Protein AF-A0A9P7DKX3-F1 (afdb_monomer_lite)

pLDDT: mean 89.13, std 8.33, range [62.81, 97.06]

Radius of gyration: 20.57 Å; chains: 1; bounding box: 40×46×42 Å

Structure (mmCIF, N/CA/C/O backbone):
data_AF-A0A9P7DKX3-F1
#
_entry.id   AF-A0A9P7DKX3-F1
#
loop_
_atom_site.group_PDB
_atom_site.id
_atom_site.type_symbol
_atom_site.label_atom_id
_atom_site.label_alt_id
_atom_site.label_comp_id
_atom_site.label_asym_id
_atom_site.label_entity_id
_atom_site.label_seq_id
_atom_site.pdbx_PDB_ins_code
_atom_site.Cartn_x
_atom_site.Cartn_y
_atom_site.Cartn_z
_atom_site.occupancy
_atom_site.B_iso_or_equiv
_atom_site.auth_seq_id
_atom_site.auth_comp_id
_atom_site.auth_asym_id
_atom_site.auth_atom_id
_atom_site.pdbx_PDB_model_num
ATOM 1 N N . ASN A 1 1 ? -0.852 21.296 -3.190 1.00 62.97 1 ASN A N 1
ATOM 2 C CA . ASN A 1 1 ? 0.122 20.960 -2.137 1.00 62.97 1 ASN A CA 1
ATOM 3 C C . ASN A 1 1 ? 0.884 19.733 -2.624 1.00 62.97 1 ASN A C 1
ATOM 5 O O . ASN A 1 1 ? 0.233 18.725 -2.840 1.00 62.97 1 ASN A O 1
ATOM 9 N N . TRP A 1 2 ? 2.181 19.832 -2.936 1.00 81.19 2 TRP A N 1
ATOM 10 C CA . TRP A 1 2 ? 2.986 18.700 -3.436 1.00 81.19 2 TRP A CA 1
ATOM 11 C C . TRP A 1 2 ? 3.863 18.171 -2.302 1.00 81.19 2 TRP A C 1
ATOM 13 O O . TRP A 1 2 ? 5.049 18.480 -2.215 1.00 81.19 2 TRP A O 1
ATOM 23 N N . THR A 1 3 ? 3.241 17.434 -1.389 1.00 89.62 3 THR A N 1
ATOM 24 C CA . THR A 1 3 ? 3.899 16.808 -0.237 1.00 89.62 3 THR A CA 1
ATOM 25 C C . THR A 1 3 ? 4.079 15.308 -0.478 1.00 89.62 3 THR A C 1
ATOM 27 O O . THR A 1 3 ? 3.500 14.748 -1.406 1.00 89.62 3 THR A O 1
ATOM 30 N N . ARG A 1 4 ? 4.908 14.650 0.342 1.00 89.44 4 ARG 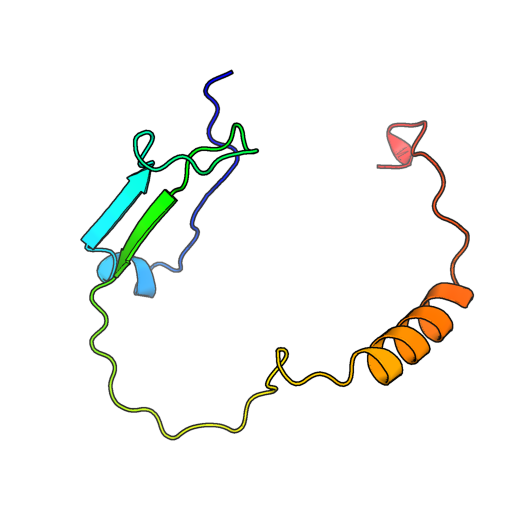A N 1
ATOM 31 C CA . ARG A 1 4 ? 5.187 13.203 0.269 1.00 89.44 4 ARG A CA 1
ATOM 32 C C . ARG A 1 4 ? 4.693 12.481 1.535 1.00 89.44 4 ARG A C 1
ATOM 34 O O . ARG A 1 4 ? 5.520 12.071 2.347 1.00 89.44 4 ARG A O 1
ATOM 41 N N . PRO A 1 5 ? 3.369 12.401 1.767 1.00 92.62 5 PRO A N 1
ATOM 42 C CA . PRO A 1 5 ? 2.833 11.723 2.948 1.00 92.62 5 PRO A CA 1
ATOM 43 C C . PRO A 1 5 ? 2.977 10.196 2.851 1.00 92.62 5 PRO A C 1
ATOM 45 O O . PRO A 1 5 ? 3.216 9.532 3.858 1.00 92.62 5 PRO A O 1
ATOM 48 N N . ASP A 1 6 ? 2.885 9.650 1.638 1.00 93.94 6 ASP A N 1
ATOM 49 C CA . ASP A 1 6 ? 2.973 8.216 1.377 1.00 93.94 6 ASP A CA 1
ATOM 50 C C . ASP A 1 6 ? 4.436 7.771 1.262 1.00 93.94 6 ASP A C 1
ATOM 52 O O . ASP A 1 6 ? 5.256 8.446 0.635 1.00 93.94 6 ASP A O 1
ATOM 56 N N . ASN A 1 7 ? 4.773 6.629 1.867 1.00 94.75 7 ASN A N 1
ATOM 57 C CA . ASN A 1 7 ? 6.135 6.099 1.918 1.00 94.75 7 ASN A CA 1
ATOM 58 C C . ASN A 1 7 ? 6.128 4.568 1.805 1.00 94.75 7 ASN A C 1
ATOM 60 O O . ASN A 1 7 ? 5.220 3.904 2.306 1.00 94.75 7 ASN A O 1
ATOM 64 N N . VAL A 1 8 ? 7.168 4.006 1.185 1.00 94.69 8 VAL A N 1
ATOM 65 C CA . VAL A 1 8 ? 7.425 2.559 1.153 1.00 94.69 8 VAL A CA 1
ATOM 66 C C . VAL A 1 8 ? 8.616 2.279 2.061 1.00 94.69 8 VAL A C 1
ATOM 68 O O . VAL A 1 8 ? 9.737 2.683 1.762 1.00 94.69 8 VAL A O 1
ATOM 71 N N . PHE A 1 9 ? 8.371 1.601 3.181 1.00 94.94 9 PHE A N 1
ATOM 72 C CA . PHE A 1 9 ? 9.411 1.216 4.133 1.00 94.94 9 PHE A CA 1
ATOM 73 C C . PHE A 1 9 ? 9.823 -0.236 3.911 1.00 94.94 9 PHE A C 1
ATOM 75 O O . PHE A 1 9 ? 8.981 -1.097 3.655 1.00 94.94 9 PHE A O 1
ATOM 82 N N . CYS A 1 10 ? 11.115 -0.521 4.043 1.00 93.62 10 CYS A N 1
ATOM 83 C CA . CYS A 1 10 ? 11.636 -1.875 3.943 1.00 93.62 10 CYS A CA 1
ATOM 84 C C . CYS A 1 10 ? 12.781 -2.100 4.937 1.00 93.62 10 CYS A C 1
ATOM 86 O O . CYS A 1 10 ? 13.362 -1.153 5.471 1.00 93.62 10 CYS A O 1
ATOM 88 N N . THR A 1 11 ? 13.082 -3.366 5.218 1.00 93.62 11 THR A N 1
ATOM 89 C CA . THR A 1 11 ? 14.273 -3.740 5.988 1.00 93.62 11 THR A CA 1
ATOM 90 C C . THR A 1 11 ? 15.518 -3.620 5.113 1.00 93.62 11 THR A C 1
ATOM 92 O O . THR A 1 11 ? 15.424 -3.739 3.893 1.00 93.62 11 THR A O 1
ATOM 95 N N . SER A 1 12 ? 16.701 -3.478 5.721 1.00 91.62 12 SER A N 1
ATOM 96 C CA . SER A 1 12 ? 17.971 -3.418 4.977 1.00 91.62 12 SER A CA 1
ATOM 97 C C . SER A 1 12 ? 18.167 -4.612 4.038 1.00 91.62 12 SER A C 1
ATOM 99 O O . SER A 1 12 ? 18.635 -4.431 2.928 1.00 91.62 12 SER A O 1
ATOM 101 N N . HIS A 1 13 ? 17.727 -5.809 4.441 1.00 87.81 13 HIS A N 1
ATOM 102 C CA . HIS A 1 13 ? 17.771 -7.008 3.597 1.00 87.81 13 HIS A CA 1
ATOM 103 C C . HIS A 1 13 ? 16.924 -6.882 2.321 1.00 87.81 13 HIS A C 1
ATOM 105 O O . HIS A 1 13 ? 17.259 -7.446 1.290 1.00 87.81 13 HIS A O 1
ATOM 111 N N . THR A 1 14 ? 15.789 -6.188 2.389 1.00 90.62 14 THR A N 1
ATOM 112 C CA . THR A 1 14 ? 14.873 -6.059 1.243 1.00 90.62 14 THR A CA 1
ATOM 113 C C . THR A 1 14 ? 15.296 -4.921 0.317 1.00 90.62 14 THR A C 1
ATOM 115 O O . THR A 1 14 ? 14.901 -4.906 -0.844 1.00 90.62 14 THR A O 1
ATOM 118 N N . LEU A 1 15 ? 16.095 -3.972 0.818 1.00 93.00 15 LEU A N 1
ATOM 119 C CA . LEU A 1 15 ? 16.543 -2.807 0.061 1.00 93.00 15 LEU A CA 1
ATOM 120 C C . LEU A 1 15 ? 17.291 -3.212 -1.213 1.00 93.00 15 LEU A C 1
ATOM 122 O O . LEU A 1 15 ? 17.020 -2.651 -2.270 1.00 93.00 15 LEU A O 1
ATOM 126 N N . ASP A 1 16 ? 18.151 -4.226 -1.120 1.00 91.38 16 ASP A N 1
ATOM 127 C CA . ASP A 1 16 ? 18.948 -4.722 -2.247 1.00 91.38 16 ASP A CA 1
ATOM 128 C C . ASP A 1 16 ? 18.087 -5.317 -3.374 1.00 91.38 16 ASP A C 1
ATOM 130 O O . ASP A 1 16 ? 18.521 -5.375 -4.521 1.00 91.38 16 ASP A O 1
ATOM 134 N N . SER A 1 17 ? 16.847 -5.721 -3.077 1.00 92.75 17 SER A N 1
ATOM 135 C CA . SER A 1 17 ? 15.900 -6.208 -4.082 1.00 92.75 17 SER A CA 1
ATOM 136 C C . SER A 1 17 ? 15.205 -5.083 -4.849 1.00 92.75 17 SER A C 1
ATOM 138 O O . SER A 1 17 ? 14.625 -5.349 -5.896 1.00 92.75 17 SER A O 1
ATOM 140 N N . PHE A 1 18 ? 15.197 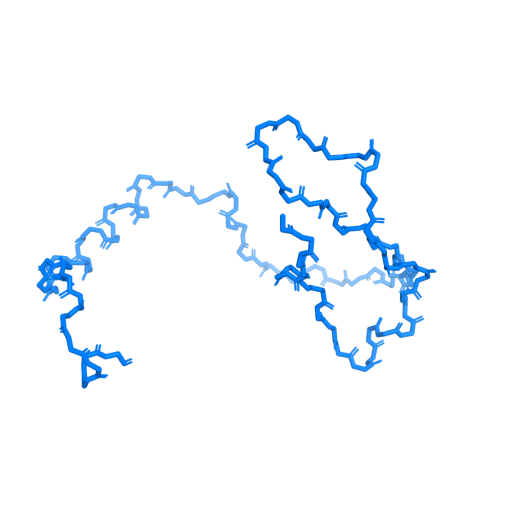-3.834 -4.374 1.00 94.75 18 PHE A N 1
ATOM 141 C CA . PHE A 1 18 ? 14.525 -2.751 -5.099 1.00 94.75 18 PHE A CA 1
ATOM 142 C C . PHE A 1 18 ? 15.334 -2.329 -6.329 1.00 94.75 18 PHE A C 1
ATOM 144 O O . PHE A 1 18 ? 16.437 -1.803 -6.217 1.00 94.75 18 PHE A O 1
ATOM 151 N N . THR A 1 19 ? 14.737 -2.462 -7.511 1.00 95.44 19 THR A N 1
ATOM 152 C CA . THR A 1 19 ? 15.300 -1.946 -8.771 1.00 95.44 19 THR A CA 1
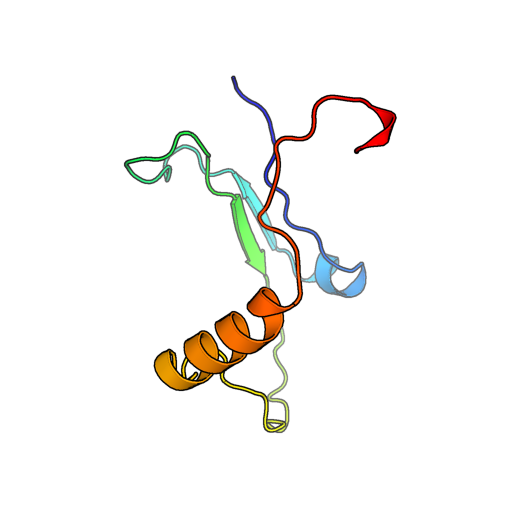ATOM 153 C C . THR A 1 19 ? 14.715 -0.589 -9.159 1.00 95.44 19 THR A C 1
ATOM 155 O O . THR A 1 19 ? 15.328 0.162 -9.916 1.00 95.44 19 THR A O 1
ATOM 158 N N . LEU A 1 20 ? 13.540 -0.246 -8.623 1.00 95.94 20 LEU A N 1
ATOM 159 C CA . LEU A 1 20 ? 12.886 1.049 -8.797 1.00 95.94 20 LEU A CA 1
ATOM 160 C C . LEU A 1 20 ? 11.997 1.343 -7.587 1.00 95.94 20 LEU A C 1
ATOM 162 O O . LEU A 1 20 ? 11.295 0.455 -7.106 1.00 95.94 20 LEU A O 1
ATOM 166 N N . CYS A 1 21 ? 11.968 2.592 -7.134 1.00 96.00 21 CYS A N 1
ATOM 167 C CA . CYS A 1 21 ? 10.954 3.103 -6.215 1.00 96.00 21 CYS A CA 1
ATOM 168 C C . CYS A 1 21 ? 10.757 4.595 -6.492 1.00 96.00 21 CYS A C 1
ATOM 170 O O . CYS A 1 21 ? 11.588 5.409 -6.096 1.00 96.00 21 CYS A O 1
ATOM 172 N N . ASP A 1 22 ? 9.698 4.954 -7.216 1.00 96.44 22 ASP A N 1
ATOM 173 C CA . ASP A 1 22 ? 9.431 6.351 -7.567 1.00 96.44 22 ASP A CA 1
ATOM 174 C C . ASP A 1 22 ? 7.931 6.630 -7.691 1.00 96.44 22 ASP A C 1
ATOM 176 O O . ASP A 1 22 ? 7.108 5.746 -7.936 1.00 96.44 22 ASP A O 1
ATOM 180 N N . THR A 1 23 ? 7.563 7.892 -7.540 1.00 95.06 23 THR A N 1
ATOM 181 C CA . THR A 1 23 ? 6.226 8.382 -7.852 1.00 95.06 23 THR A CA 1
ATOM 182 C C . THR A 1 23 ? 5.993 8.384 -9.359 1.00 95.06 23 THR A C 1
ATOM 184 O O . THR A 1 23 ? 6.873 8.738 -10.138 1.00 95.06 23 THR A O 1
ATOM 187 N N . THR A 1 24 ? 4.784 8.036 -9.803 1.00 93.75 24 THR A N 1
ATOM 188 C CA . THR A 1 24 ? 4.410 8.155 -11.223 1.00 93.75 24 THR A CA 1
ATOM 189 C C . THR A 1 24 ? 3.204 9.084 -11.390 1.00 93.75 24 THR A C 1
ATOM 191 O O . THR A 1 24 ? 2.071 8.606 -11.497 1.00 93.75 24 THR A O 1
ATOM 194 N N . PRO A 1 25 ? 3.413 10.418 -11.452 1.00 92.25 25 PRO A N 1
ATOM 195 C CA . PRO A 1 25 ? 2.328 11.402 -11.566 1.00 92.25 25 PRO A CA 1
ATOM 196 C C . PRO A 1 25 ? 1.390 11.154 -12.750 1.00 92.25 25 PRO A C 1
ATOM 198 O O . PRO A 1 25 ? 0.176 11.294 -12.619 1.00 92.25 25 PRO A O 1
ATOM 201 N N . GLY A 1 26 ? 1.934 10.707 -13.888 1.00 92.81 26 GLY A N 1
ATOM 202 C CA . GLY A 1 26 ? 1.152 10.381 -15.087 1.00 92.81 26 GLY A CA 1
ATOM 203 C C . GLY A 1 26 ? 0.194 9.194 -14.926 1.00 92.81 26 GLY A C 1
ATOM 204 O O . GLY A 1 26 ? -0.633 8.965 -15.800 1.00 92.81 26 GLY A O 1
ATOM 205 N N . ARG A 1 27 ? 0.287 8.442 -13.821 1.00 90.75 27 ARG A N 1
ATOM 206 C CA . ARG A 1 27 ? -0.586 7.303 -13.492 1.00 90.75 27 ARG A CA 1
ATOM 207 C C . ARG A 1 27 ? -1.551 7.599 -12.346 1.00 90.75 27 ARG A C 1
ATOM 209 O O . ARG A 1 27 ? -2.117 6.663 -11.785 1.00 90.75 27 ARG A O 1
ATOM 216 N N . ARG A 1 28 ? -1.734 8.870 -11.975 1.00 93.25 28 ARG A N 1
ATOM 217 C CA . ARG A 1 28 ? -2.680 9.251 -10.923 1.00 93.25 28 ARG A CA 1
ATOM 218 C C . ARG A 1 28 ? -4.096 8.736 -11.254 1.00 93.25 28 ARG A C 1
ATOM 220 O O . ARG A 1 28 ? -4.625 9.111 -12.302 1.00 93.25 28 ARG A O 1
ATOM 227 N N . PRO A 1 29 ? -4.711 7.906 -10.392 1.00 89.88 29 PRO A N 1
ATOM 228 C CA . PRO A 1 29 ? -6.074 7.426 -10.598 1.00 89.88 29 PRO A CA 1
ATOM 229 C C . PRO A 1 29 ? -7.109 8.563 -10.571 1.00 89.88 29 PRO A C 1
ATOM 231 O O . PRO A 1 29 ? -6.855 9.620 -9.986 1.00 89.88 29 PRO A O 1
ATOM 234 N N . PRO A 1 30 ? -8.302 8.362 -11.160 1.00 89.50 30 PRO A N 1
ATOM 235 C CA . PRO A 1 30 ? -9.416 9.272 -10.931 1.00 89.50 30 PRO A CA 1
ATOM 236 C C . PRO A 1 30 ? -9.820 9.261 -9.446 1.00 89.50 30 PRO A C 1
ATOM 238 O O . PRO A 1 30 ? -9.660 8.254 -8.760 1.00 89.50 30 PRO A O 1
ATOM 241 N N . CYS A 1 31 ? -10.373 10.380 -8.967 1.00 92.81 31 CYS A N 1
ATOM 242 C CA . CYS A 1 31 ? -10.928 10.535 -7.612 1.00 92.81 31 CYS A CA 1
ATOM 243 C C . CYS A 1 31 ? -9.915 10.542 -6.446 1.00 92.81 31 CYS A C 1
ATOM 245 O O . CYS A 1 31 ? -10.318 10.366 -5.300 1.00 92.81 31 CYS A O 1
ATOM 247 N N . THR A 1 32 ? -8.630 10.794 -6.702 1.00 90.94 32 THR A N 1
ATOM 248 C CA . THR A 1 32 ? -7.617 11.033 -5.659 1.00 90.94 32 THR A CA 1
ATOM 249 C C . THR A 1 32 ? -6.669 12.161 -6.070 1.00 90.94 32 THR A C 1
ATOM 251 O O . THR A 1 32 ? -6.395 12.355 -7.259 1.00 90.94 32 THR A O 1
ATOM 254 N N . ASP A 1 33 ? -6.188 12.935 -5.100 1.00 91.00 33 ASP A N 1
ATOM 255 C CA . ASP A 1 33 ? -5.133 13.935 -5.277 1.00 91.00 33 ASP A CA 1
ATOM 256 C C . ASP A 1 33 ? -3.727 13.380 -4.980 1.00 91.00 33 ASP A C 1
ATOM 258 O O . ASP A 1 33 ? -2.743 14.002 -5.391 1.00 91.00 33 ASP A O 1
ATOM 262 N N . ASN A 1 34 ? -3.625 12.186 -4.383 1.00 93.12 34 ASN A N 1
ATOM 263 C CA . ASN A 1 34 ? -2.368 11.469 -4.167 1.00 93.12 34 ASN A CA 1
ATOM 264 C C . ASN A 1 34 ? -1.765 10.957 -5.484 1.00 93.12 34 ASN A C 1
ATOM 266 O O . ASN A 1 34 ? -2.465 10.560 -6.418 1.00 93.12 34 ASN A O 1
ATOM 270 N N . VAL A 1 35 ? -0.432 10.908 -5.540 1.00 94.06 35 VAL A N 1
ATOM 271 C CA . VAL A 1 35 ? 0.316 10.284 -6.638 1.00 94.06 35 VAL A CA 1
ATOM 272 C C . VAL A 1 35 ? 0.767 8.886 -6.217 1.00 94.06 35 VAL A C 1
ATOM 274 O O . VAL A 1 35 ? 1.354 8.749 -5.147 1.00 94.06 35 VAL A O 1
ATOM 277 N N . PRO A 1 36 ? 0.562 7.849 -7.048 1.00 95.56 36 PRO A N 1
ATOM 278 C CA . PRO A 1 36 ? 1.011 6.505 -6.711 1.00 95.56 36 PRO A CA 1
ATOM 279 C C . PRO A 1 36 ? 2.540 6.409 -6.672 1.00 95.56 36 PRO A C 1
ATOM 281 O O . PRO A 1 36 ? 3.227 6.946 -7.548 1.00 95.56 36 PRO A O 1
ATOM 284 N N . ILE A 1 37 ? 3.048 5.650 -5.702 1.00 96.00 37 ILE A N 1
ATOM 285 C CA . ILE A 1 37 ? 4.433 5.173 -5.660 1.00 96.00 37 ILE A CA 1
ATOM 286 C C . ILE A 1 37 ? 4.474 3.811 -6.352 1.00 96.00 37 ILE A C 1
ATOM 288 O O . ILE A 1 37 ? 3.724 2.903 -5.997 1.00 96.00 37 ILE A O 1
ATOM 292 N N . TYR A 1 38 ? 5.339 3.679 -7.349 1.00 95.88 38 TYR A N 1
ATOM 293 C CA . TYR A 1 38 ? 5.618 2.431 -8.039 1.00 95.88 38 TYR A CA 1
ATOM 294 C C . TYR A 1 38 ? 6.966 1.897 -7.582 1.00 95.88 38 TYR A C 1
ATOM 296 O O . TYR A 1 38 ? 7.990 2.573 -7.696 1.00 95.88 38 TYR A O 1
ATOM 304 N N . SER A 1 39 ? 6.955 0.656 -7.111 1.00 95.56 39 SER A N 1
ATOM 305 C CA . SER A 1 39 ? 8.156 -0.070 -6.733 1.00 95.56 39 SER A CA 1
ATOM 306 C C . SER A 1 39 ? 8.304 -1.316 -7.589 1.00 95.56 39 SER A C 1
ATOM 308 O O . SER A 1 39 ? 7.337 -2.050 -7.790 1.00 95.56 39 SER A O 1
ATOM 310 N N . THR A 1 40 ? 9.510 -1.553 -8.090 1.00 95.62 40 THR A N 1
ATOM 311 C CA . THR A 1 40 ? 9.877 -2.811 -8.745 1.00 95.62 40 THR A CA 1
ATOM 312 C C . THR A 1 40 ? 10.907 -3.496 -7.872 1.00 95.62 40 THR A C 1
ATOM 314 O O . THR A 1 40 ? 11.892 -2.872 -7.475 1.00 95.62 40 THR A O 1
ATOM 317 N N . LEU A 1 41 ? 10.644 -4.756 -7.541 1.00 94.38 41 LEU A N 1
ATOM 318 C CA . LEU A 1 41 ? 11.545 -5.583 -6.759 1.00 94.38 41 LEU A CA 1
ATOM 319 C C . LEU A 1 41 ? 11.992 -6.757 -7.625 1.00 94.38 41 LEU A C 1
ATOM 321 O O . LEU A 1 41 ? 11.151 -7.443 -8.208 1.00 94.38 41 LEU A O 1
ATOM 325 N N . ASP A 1 42 ? 13.298 -6.970 -7.693 1.00 92.88 42 ASP A N 1
ATOM 326 C CA . ASP A 1 42 ? 13.897 -8.184 -8.221 1.00 92.88 42 ASP A CA 1
ATOM 327 C C . ASP A 1 42 ? 14.024 -9.191 -7.077 1.00 92.88 42 ASP A C 1
ATOM 329 O O . ASP A 1 42 ? 14.819 -9.030 -6.147 1.00 92.88 42 ASP A O 1
ATOM 333 N N . LEU A 1 43 ? 13.134 -10.178 -7.090 1.00 87.81 43 LEU A N 1
ATOM 334 C CA . LEU A 1 43 ? 13.027 -11.178 -6.041 1.00 87.81 43 LEU A CA 1
ATOM 335 C C . LEU A 1 43 ? 13.473 -12.521 -6.603 1.00 87.81 43 LEU A C 1
ATOM 337 O O . LEU A 1 43 ? 12.765 -13.124 -7.412 1.00 87.81 43 LEU A O 1
ATOM 341 N N . ASP A 1 44 ? 14.595 -13.033 -6.103 1.00 78.50 44 ASP A N 1
ATOM 342 C CA . ASP A 1 44 ? 14.980 -14.425 -6.322 1.00 78.50 44 ASP A CA 1
ATOM 343 C C . ASP A 1 44 ? 14.170 -15.321 -5.368 1.00 78.50 44 ASP A C 1
ATOM 345 O O . ASP A 1 44 ? 14.594 -15.696 -4.269 1.00 78.50 44 ASP A O 1
ATOM 349 N N . ILE A 1 45 ? 12.903 -15.556 -5.723 1.00 70.56 45 ILE A N 1
ATOM 350 C CA . ILE A 1 45 ? 11.969 -16.305 -4.879 1.00 70.56 45 ILE A CA 1
ATOM 351 C C . ILE A 1 45 ? 12.283 -17.795 -5.008 1.00 70.56 45 ILE A C 1
ATOM 353 O O . ILE A 1 45 ? 11.728 -18.505 -5.851 1.00 70.56 45 ILE A O 1
ATOM 357 N N . SER A 1 46 ? 13.112 -18.307 -4.101 1.00 69.56 46 SER A N 1
ATOM 358 C CA . SER A 1 46 ? 13.149 -19.745 -3.842 1.00 69.56 46 SER A CA 1
ATOM 359 C C . SER A 1 46 ? 11.759 -20.203 -3.399 1.00 69.56 46 SER A C 1
ATOM 361 O O . SER A 1 46 ? 11.164 -19.635 -2.479 1.00 69.56 46 SER A O 1
ATOM 363 N N . ARG A 1 47 ? 11.211 -21.225 -4.066 1.00 62.81 47 ARG A N 1
ATOM 364 C CA . ARG A 1 47 ? 9.877 -21.759 -3.766 1.00 62.81 47 ARG A CA 1
ATOM 365 C C . ARG A 1 47 ? 9.851 -22.295 -2.332 1.00 62.81 47 ARG A C 1
ATOM 367 O O . ARG A 1 47 ? 10.309 -23.401 -2.064 1.00 62.81 47 ARG A O 1
ATOM 374 N N . SER A 1 48 ? 9.320 -21.489 -1.420 1.00 67.56 48 SER A N 1
ATOM 375 C CA . SER A 1 48 ? 9.145 -21.858 -0.019 1.00 67.56 48 SER A CA 1
ATOM 376 C C . SER A 1 48 ? 8.081 -22.949 0.115 1.00 67.56 48 SER A C 1
ATOM 378 O O . SER A 1 48 ? 7.104 -22.983 -0.640 1.00 67.56 48 SER A O 1
ATOM 380 N N . THR A 1 49 ? 8.256 -23.845 1.086 1.00 72.06 49 THR A N 1
ATOM 381 C CA . THR A 1 49 ? 7.183 -24.736 1.528 1.00 72.06 49 THR A CA 1
ATOM 382 C C . THR A 1 49 ? 6.064 -23.875 2.094 1.00 72.06 49 THR A C 1
ATOM 384 O O . THR A 1 49 ? 6.273 -23.157 3.070 1.00 72.06 49 THR A O 1
ATOM 387 N N . THR A 1 50 ? 4.891 -23.911 1.467 1.00 70.50 50 THR A N 1
ATOM 388 C CA . THR A 1 50 ? 3.743 -23.099 1.867 1.00 70.50 50 THR A CA 1
ATOM 389 C C . THR A 1 50 ? 3.362 -23.409 3.312 1.00 70.50 50 THR A C 1
ATOM 391 O O . THR A 1 50 ? 2.768 -24.446 3.596 1.00 70.50 50 THR A O 1
ATOM 394 N N . THR A 1 51 ? 3.694 -22.518 4.241 1.00 73.94 51 THR A N 1
ATOM 395 C CA . THR A 1 51 ? 3.099 -22.546 5.577 1.00 73.94 51 THR A CA 1
ATOM 396 C C . THR A 1 51 ? 1.642 -22.127 5.438 1.00 73.94 51 THR A C 1
ATOM 398 O O . THR A 1 51 ? 1.347 -21.143 4.758 1.00 73.94 51 THR A O 1
ATOM 401 N N . THR A 1 52 ? 0.718 -22.854 6.064 1.00 79.06 52 THR A N 1
ATOM 402 C CA . THR A 1 52 ? -0.690 -22.445 6.122 1.00 79.06 52 THR A CA 1
ATOM 403 C C . THR A 1 52 ? -0.783 -21.086 6.814 1.00 79.06 52 THR A C 1
ATOM 405 O O . THR A 1 52 ? -0.534 -20.978 8.013 1.00 79.06 52 THR A O 1
ATOM 408 N N . THR A 1 53 ? -1.117 -20.042 6.060 1.00 79.38 53 THR A N 1
ATOM 409 C CA . THR A 1 53 ? -1.379 -18.698 6.583 1.00 79.38 53 THR A CA 1
ATOM 410 C C . THR A 1 53 ? -2.874 -18.407 6.561 1.00 79.38 53 THR A C 1
ATOM 412 O O . THR A 1 53 ? -3.647 -19.050 5.847 1.00 79.38 53 THR A O 1
ATOM 415 N N . PHE A 1 54 ? -3.306 -17.432 7.361 1.00 81.56 54 PHE A N 1
ATOM 416 C CA . PHE A 1 54 ? -4.683 -16.959 7.306 1.00 81.56 54 PHE A CA 1
ATOM 417 C C . PHE A 1 54 ? -4.923 -16.214 5.994 1.00 81.56 54 PHE A C 1
ATOM 419 O O . PHE A 1 54 ? -4.255 -15.224 5.692 1.00 81.56 54 PHE A O 1
ATOM 426 N N . ASN A 1 55 ? -5.914 -16.662 5.226 1.00 83.94 55 ASN A N 1
ATOM 427 C CA . ASN A 1 55 ? -6.396 -15.907 4.083 1.00 83.94 55 ASN A CA 1
ATOM 428 C C . ASN A 1 55 ? -7.382 -14.837 4.564 1.00 83.94 55 ASN A C 1
ATOM 430 O O . ASN A 1 55 ? -8.587 -15.065 4.614 1.00 83.94 55 ASN A O 1
ATOM 434 N N . TYR A 1 56 ? -6.876 -13.651 4.899 1.00 82.00 56 TYR A N 1
ATOM 435 C CA . TYR A 1 56 ? -7.722 -12.533 5.335 1.00 82.00 56 TYR A CA 1
ATOM 436 C C . TYR A 1 56 ? -8.736 -12.077 4.273 1.00 82.00 56 TYR A C 1
ATOM 438 O O . TYR A 1 56 ? -9.703 -11.402 4.614 1.00 82.00 56 TYR A O 1
ATOM 446 N N . ARG A 1 57 ? -8.546 -12.445 2.996 1.00 84.06 57 ARG A N 1
ATOM 447 C CA . ARG A 1 57 ? -9.512 -12.150 1.925 1.00 84.06 57 ARG A CA 1
ATOM 448 C C . ARG A 1 57 ? -10.717 -13.087 1.945 1.00 84.06 57 ARG A C 1
ATOM 450 O O . ARG A 1 57 ? -11.754 -12.717 1.414 1.00 84.06 57 ARG A O 1
ATOM 457 N N . ASP A 1 58 ? -10.570 -14.267 2.541 1.00 89.56 58 ASP A N 1
ATOM 458 C CA . ASP A 1 58 ? -11.612 -15.293 2.671 1.00 89.56 58 ASP A CA 1
ATOM 459 C C . ASP A 1 58 ? -12.228 -15.287 4.081 1.00 89.56 58 ASP A C 1
ATOM 461 O O . ASP A 1 58 ? -12.643 -16.303 4.633 1.00 89.56 58 ASP A O 1
ATOM 465 N N . VAL A 1 59 ? -12.228 -14.115 4.721 1.00 90.94 59 VAL A N 1
ATOM 466 C CA . VAL A 1 59 ? -12.874 -13.936 6.016 1.00 90.94 59 VAL A CA 1
ATOM 467 C C . VAL A 1 59 ? -14.392 -13.940 5.840 1.00 90.94 59 VAL A C 1
ATOM 469 O O . VAL A 1 59 ? -14.944 -13.220 5.007 1.00 90.94 59 VAL A O 1
ATOM 472 N N . ASP A 1 60 ? -15.086 -14.701 6.685 1.00 94.19 60 ASP A N 1
ATOM 473 C CA . ASP A 1 60 ? -16.529 -14.557 6.868 1.00 94.19 60 ASP A CA 1
ATOM 474 C C . ASP A 1 60 ? -16.804 -13.174 7.477 1.00 94.19 60 ASP A C 1
ATOM 476 O O . ASP A 1 60 ? -16.623 -12.939 8.679 1.00 94.19 60 ASP A O 1
ATOM 480 N N . CYS A 1 61 ? -17.187 -12.236 6.611 1.00 92.62 61 CYS A N 1
ATOM 481 C CA . CYS A 1 61 ? -17.379 -10.838 6.971 1.00 92.62 61 CYS A CA 1
ATOM 482 C C . CYS A 1 61 ? -18.488 -10.652 8.009 1.00 9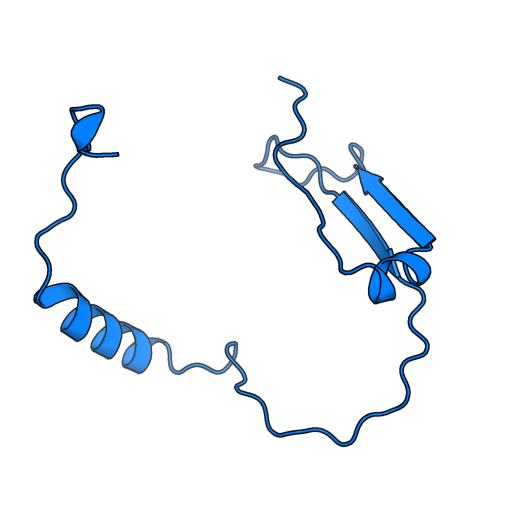2.62 61 CYS A C 1
ATOM 484 O O . CYS A 1 61 ? -18.376 -9.765 8.855 1.00 92.62 61 CYS A O 1
ATOM 486 N N . ASP A 1 62 ? -19.535 -11.472 7.976 1.00 96.50 62 ASP A N 1
ATOM 487 C CA . ASP A 1 62 ? -20.675 -11.321 8.880 1.00 96.50 62 ASP A CA 1
ATOM 488 C C . ASP A 1 62 ? -20.313 -11.817 10.277 1.00 96.50 62 ASP A C 1
ATOM 490 O O . ASP A 1 62 ? -20.524 -11.111 11.271 1.00 96.50 62 ASP A O 1
ATOM 494 N N . LYS A 1 63 ? -19.637 -12.969 10.361 1.00 95.88 63 LYS A N 1
ATOM 495 C CA . LYS A 1 63 ? -19.078 -13.463 11.624 1.00 95.88 63 LYS A CA 1
ATOM 496 C C . LYS A 1 63 ? -18.049 -12.495 12.205 1.00 95.88 63 LYS A C 1
ATOM 498 O O . LYS A 1 63 ? -18.053 -12.251 13.415 1.00 95.88 63 LYS A O 1
ATOM 503 N N . PHE A 1 64 ? -17.173 -11.940 11.367 1.00 94.31 64 PHE A N 1
ATOM 504 C CA . PHE A 1 64 ? -16.181 -10.955 11.795 1.00 94.31 64 PHE A CA 1
ATOM 505 C C . PHE A 1 64 ? -16.849 -9.696 12.361 1.00 94.31 64 PHE A C 1
ATOM 507 O O . PHE A 1 64 ? -16.530 -9.294 13.480 1.00 94.31 64 PHE A O 1
ATOM 514 N N . ARG A 1 65 ? -17.820 -9.117 11.643 1.00 95.56 65 ARG A N 1
ATOM 515 C CA . ARG A 1 65 ? -18.558 -7.923 12.089 1.00 95.56 65 ARG A CA 1
ATOM 516 C C . ARG A 1 65 ? -19.309 -8.161 13.393 1.00 95.56 65 ARG A C 1
ATOM 518 O O . ARG A 1 65 ? -19.222 -7.324 14.285 1.00 95.56 65 ARG A O 1
ATOM 525 N N . GLY A 1 66 ? -19.976 -9.307 13.544 1.00 97.06 66 GLY A N 1
ATOM 526 C CA . GLY A 1 66 ? -20.670 -9.648 14.790 1.00 97.06 66 GLY A CA 1
ATOM 527 C C . GLY A 1 66 ? -19.716 -9.737 15.985 1.00 97.06 66 GLY A C 1
ATOM 528 O O . GLY A 1 66 ? -20.011 -9.228 17.067 1.00 97.06 66 GLY A O 1
ATOM 529 N N . ARG A 1 67 ? -18.527 -10.327 15.790 1.00 96.25 67 ARG A N 1
ATOM 530 C CA . ARG A 1 67 ? -17.485 -10.378 16.831 1.00 96.25 67 ARG A CA 1
ATOM 531 C C . ARG A 1 67 ? -16.910 -9.000 17.140 1.00 96.25 67 ARG A C 1
ATOM 533 O O . ARG A 1 67 ? -16.717 -8.692 18.313 1.00 96.25 67 ARG A O 1
ATOM 540 N N . LEU A 1 68 ? -16.668 -8.187 16.114 1.00 95.19 68 LEU A N 1
ATOM 541 C CA . LEU A 1 68 ? -16.180 -6.821 16.269 1.00 95.19 68 LEU A CA 1
ATOM 542 C C . LEU A 1 68 ? -17.178 -5.970 17.060 1.00 95.19 68 LEU A C 1
ATOM 544 O O . LEU A 1 68 ? -16.783 -5.319 18.018 1.00 95.19 68 LEU A O 1
ATOM 548 N N . GLN A 1 69 ? -18.466 -6.030 16.725 1.00 95.31 69 GLN A N 1
ATOM 549 C CA . GLN A 1 69 ? -19.509 -5.282 17.426 1.00 95.31 69 GLN A CA 1
ATOM 550 C C . GLN A 1 69 ? -19.606 -5.676 18.903 1.00 95.31 69 GLN A C 1
ATOM 552 O O . GLN A 1 69 ? -19.659 -4.802 19.764 1.00 95.31 69 GLN A O 1
ATOM 557 N N . LEU A 1 70 ? -19.570 -6.979 19.209 1.00 95.75 70 LEU A N 1
ATOM 558 C CA . LEU A 1 70 ? -19.546 -7.456 20.593 1.00 95.75 70 LEU A CA 1
ATOM 559 C C . LEU A 1 70 ? -18.351 -6.867 21.356 1.00 95.75 70 LEU A C 1
ATOM 561 O O . LEU A 1 70 ? -18.504 -6.409 22.485 1.00 95.75 70 LEU A O 1
ATOM 565 N N . HIS A 1 71 ? -17.172 -6.854 20.733 1.00 95.62 71 HIS A N 1
ATOM 566 C CA . HIS A 1 71 ? -15.965 -6.330 21.363 1.00 95.62 71 HIS A CA 1
ATOM 567 C C . HIS A 1 71 ? -15.991 -4.808 21.520 1.00 95.62 71 HIS A C 1
ATOM 569 O O . HIS A 1 71 ? -15.517 -4.302 22.525 1.00 95.62 71 HIS A O 1
ATOM 575 N N . LEU A 1 72 ? -16.563 -4.077 20.562 1.00 94.56 72 LEU A N 1
ATOM 576 C CA . LEU A 1 72 ? -16.685 -2.622 20.639 1.00 94.56 72 LEU A CA 1
ATOM 577 C C . LEU A 1 72 ? -17.742 -2.181 21.656 1.00 94.56 72 LEU A C 1
ATOM 579 O O . LEU A 1 72 ? -17.586 -1.124 22.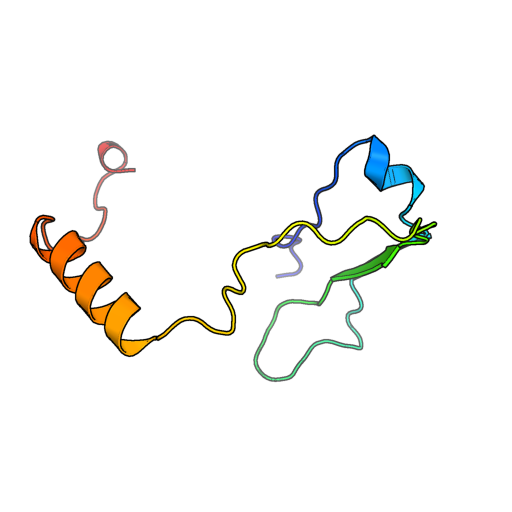250 1.00 94.56 72 LEU A O 1
ATOM 583 N N . SER A 1 73 ? -18.762 -3.004 21.920 1.00 94.62 73 SER A N 1
ATOM 584 C CA . SER A 1 73 ? -19.857 -2.652 22.837 1.00 94.62 73 SER A CA 1
ATOM 585 C C . SER A 1 73 ? -19.436 -2.396 24.291 1.00 94.62 73 SER A C 1
ATOM 587 O O . SER A 1 73 ? -20.214 -1.831 25.055 1.00 94.62 73 SER A O 1
ATOM 589 N N . VAL A 1 74 ? -18.222 -2.801 24.687 1.00 95.38 74 VAL A N 1
ATOM 590 C CA . VAL A 1 74 ? -17.679 -2.534 26.033 1.00 95.38 74 VAL A CA 1
ATOM 591 C C . VAL A 1 74 ? -16.982 -1.176 26.141 1.00 95.38 74 VAL A C 1
ATOM 593 O O . VAL A 1 74 ? -16.674 -0.742 27.250 1.00 95.38 74 VAL A O 1
ATOM 596 N N . TYR A 1 75 ? -16.706 -0.521 25.014 1.00 93.06 75 TYR A N 1
ATOM 597 C CA . TYR A 1 75 ? -16.046 0.777 24.968 1.00 93.06 75 TYR A CA 1
ATOM 598 C C . TYR A 1 75 ? -17.083 1.899 24.836 1.00 93.06 7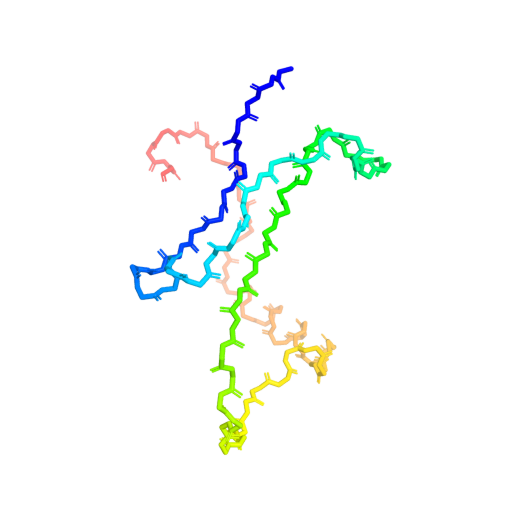5 TYR A C 1
ATOM 600 O O . TYR A 1 75 ? -18.141 1.691 24.240 1.00 93.06 75 TYR A O 1
ATOM 608 N N . PRO A 1 76 ? -16.804 3.092 25.390 1.00 90.19 76 PRO A N 1
ATOM 609 C CA . PRO A 1 76 ? -17.648 4.253 25.160 1.00 90.19 76 PRO A CA 1
ATOM 610 C C . PRO A 1 76 ? -17.622 4.652 23.682 1.00 90.19 76 PRO A C 1
ATOM 612 O O . PRO A 1 76 ? -16.652 4.388 22.968 1.00 90.19 76 PRO A O 1
ATOM 615 N N . GLU A 1 77 ? -18.682 5.327 23.245 1.00 89.00 77 GLU A N 1
ATOM 616 C CA . GLU A 1 77 ? -18.732 5.904 21.904 1.00 89.00 77 GLU A CA 1
ATOM 617 C C . GLU A 1 77 ? -17.536 6.844 21.674 1.00 89.00 77 GLU A C 1
ATOM 619 O O . GLU A 1 77 ? -17.164 7.595 22.585 1.00 89.00 77 GLU A O 1
ATOM 624 N N . PRO A 1 78 ? -16.935 6.838 20.471 1.00 89.38 78 PRO A N 1
ATOM 625 C CA . PRO A 1 78 ? -15.851 7.750 20.144 1.00 89.38 78 PRO A CA 1
ATOM 626 C C . PRO A 1 78 ? -16.288 9.208 20.329 1.00 89.38 78 PRO A C 1
ATOM 628 O O . PRO A 1 78 ? -17.233 9.677 19.694 1.00 89.38 78 PRO A O 1
ATOM 631 N N . THR A 1 79 ? -15.580 9.944 21.181 1.00 89.50 79 THR A N 1
ATOM 632 C CA . THR A 1 79 ? -15.781 11.385 21.370 1.00 89.50 79 THR A CA 1
ATOM 633 C C . THR A 1 79 ? -14.698 12.176 20.652 1.00 89.50 79 THR A C 1
ATOM 635 O O . THR A 1 79 ? -13.572 11.705 20.499 1.00 89.50 79 THR A O 1
ATOM 638 N N . ALA A 1 80 ? -15.018 13.401 20.230 1.00 91.06 80 ALA A N 1
ATOM 639 C CA . ALA A 1 80 ? -14.017 14.294 19.662 1.00 91.06 80 ALA A CA 1
ATOM 640 C C . ALA A 1 80 ? -12.910 14.573 20.691 1.00 91.06 80 ALA A C 1
ATOM 642 O O . ALA A 1 80 ? -13.195 14.846 21.857 1.00 91.06 80 ALA A O 1
ATOM 643 N N . ILE A 1 81 ? -11.657 14.521 20.243 1.00 89.81 81 ILE A N 1
ATOM 644 C CA . ILE A 1 81 ? -10.508 14.991 21.017 1.00 89.81 81 ILE A CA 1
ATOM 645 C C . ILE A 1 81 ? -10.587 16.522 21.036 1.00 89.81 81 ILE A C 1
ATOM 647 O O . ILE A 1 81 ? -10.641 17.158 19.984 1.00 89.81 81 ILE A O 1
ATOM 651 N N . THR A 1 82 ? -10.655 17.108 22.229 1.00 93.50 82 THR A N 1
ATOM 652 C CA . THR A 1 82 ? -10.868 18.552 22.448 1.00 93.50 82 THR A CA 1
ATOM 653 C C . THR A 1 82 ? -9.715 19.236 23.180 1.00 93.50 82 THR A C 1
ATOM 655 O O . THR A 1 82 ? -9.696 20.464 23.255 1.00 93.50 82 THR A O 1
ATOM 658 N N . SER A 1 83 ? -8.744 18.473 23.686 1.00 89.56 83 SER A N 1
ATOM 659 C CA . SER A 1 83 ? -7.537 18.997 24.327 1.00 89.56 83 SER A CA 1
ATOM 660 C C . SER A 1 83 ? -6.283 18.237 23.894 1.00 89.56 83 SER A C 1
ATOM 662 O O . SER A 1 83 ? -6.358 17.112 23.409 1.00 89.56 83 SER A O 1
ATOM 664 N N . GLU A 1 84 ? -5.122 18.865 24.083 1.00 82.12 84 GLU A N 1
ATOM 665 C CA . GLU A 1 84 ? -3.808 18.268 23.803 1.00 82.12 84 GLU A CA 1
ATOM 666 C C . GLU A 1 84 ? -3.506 17.077 24.727 1.00 82.12 84 GLU A C 1
ATOM 668 O O . GLU A 1 84 ? -2.880 16.118 24.311 1.00 82.12 84 GLU A O 1
ATOM 673 N N . GLU A 1 85 ? -4.035 17.083 25.953 1.00 84.81 85 GLU A N 1
ATOM 674 C CA . GLU A 1 85 ? -3.903 15.980 26.921 1.00 84.81 85 GLU A CA 1
ATOM 675 C C . GLU A 1 85 ? -4.702 14.724 26.529 1.00 84.81 85 GLU A C 1
ATOM 677 O O . GLU A 1 85 ? -4.480 13.651 27.087 1.00 84.81 85 GLU A O 1
ATOM 682 N N . GLN A 1 86 ? -5.664 14.859 25.612 1.00 77.44 86 GLN A N 1
ATOM 683 C CA . GLN A 1 86 ? -6.461 13.751 25.078 1.00 77.44 86 GLN A CA 1
ATOM 684 C C . GLN A 1 86 ? -5.826 13.101 23.834 1.00 77.44 86 GLN A C 1
ATOM 686 O O . GLN A 1 86 ? -6.389 12.128 23.326 1.00 77.44 86 GLN A O 1
ATOM 691 N N . PHE A 1 87 ? -4.712 13.641 23.332 1.00 69.69 87 PHE A N 1
ATOM 692 C CA . PHE A 1 87 ? -3.964 13.130 22.181 1.00 69.69 87 PHE A CA 1
ATOM 693 C C . PHE A 1 87 ? -2.731 12.341 22.639 1.00 69.69 87 PHE A C 1
ATOM 695 O O . PHE A 1 87 ? -2.477 11.267 22.049 1.00 69.69 87 PHE A O 1
#

Secondary structure (DSSP, 8-state):
-----------HHHHTTEEEEEE-GGGPPTT-SSPPEEEEE--------------GGG--HHHHHHHHHHHHTTSPPPPPP-SGGG-

Sequence (87 aa):
NWTRPDNVFCTSHTLDSFTLCDTTPGRRPPCTDNVPIYSTLDLDISRSTTTTTFNYRDVDCDKFRGRLQLHLSVYPEPTAITSEEQF

Organism: NCBI:txid116603

Foldseek 3Di:
DDDCPDDDDDDPVQVVQWPDWAWDQVPDDPPDPDTDIDTGGNDPDDPDDDDDDDPPVPDPVVVVVVVVCVVCVVDDDDDDDDDPVSD